Protein AF-A0A0Q6CAL5-F1 (afdb_monomer_lite)

Sequence (67 aa):
MAVEKDSPTWRAVKAHCEAGIEAARVQLETQGAIEAAQYQRGRIKALREILALADTRPPIESSTRLY

Foldseek 3Di:
DADDCPDPVNVVLLVVLVVLLVVLVVQCVVDPDPVSNVVSVVSNVVSVVVVCSNPPDPPPPPPPPDD

Structure (mmCIF, N/CA/C/O backbone):
data_AF-A0A0Q6CAL5-F1
#
_entry.id   AF-A0A0Q6CAL5-F1
#
loop_
_atom_site.group_PDB
_atom_site.id
_atom_site.type_symbol
_atom_site.label_atom_id
_atom_site.label_alt_id
_atom_site.label_comp_id
_atom_site.label_asym_id
_atom_site.label_entity_id
_atom_site.label_seq_id
_atom_site.pdbx_PDB_ins_code
_atom_site.Cartn_x
_atom_site.Cartn_y
_atom_site.Cartn_z
_atom_site.occupancy
_atom_site.B_iso_or_equiv
_atom_site.auth_seq_id
_atom_site.auth_comp_id
_atom_site.auth_asym_id
_atom_site.auth_atom_id
_atom_site.pdbx_PDB_model_num
ATOM 1 N N . MET A 1 1 ? 17.321 7.430 -10.279 1.00 54.53 1 MET A N 1
ATOM 2 C CA . MET A 1 1 ? 17.272 6.186 -11.075 1.00 54.53 1 MET A CA 1
ATOM 3 C C . MET A 1 1 ? 15.811 5.961 -11.432 1.00 54.53 1 MET A C 1
ATOM 5 O O . MET A 1 1 ? 15.008 5.897 -10.513 1.00 54.53 1 MET A O 1
ATOM 9 N N . ALA A 1 2 ? 15.437 6.001 -12.712 1.00 64.69 2 ALA A N 1
ATOM 10 C CA . ALA A 1 2 ? 14.040 5.823 -13.117 1.00 64.69 2 ALA A CA 1
ATOM 11 C C . ALA A 1 2 ? 13.680 4.330 -13.057 1.00 64.69 2 ALA A C 1
ATOM 13 O O . ALA A 1 2 ? 14.451 3.505 -13.540 1.00 64.69 2 ALA A O 1
ATOM 14 N N . VAL A 1 3 ? 12.550 3.977 -12.442 1.00 72.75 3 VAL A N 1
ATOM 15 C CA . VAL A 1 3 ? 12.083 2.583 -12.393 1.00 72.75 3 VAL A CA 1
ATOM 16 C C . VAL A 1 3 ? 11.523 2.188 -13.758 1.00 72.75 3 VAL A C 1
ATOM 18 O O . VAL A 1 3 ? 10.664 2.878 -14.310 1.00 72.75 3 VAL A O 1
ATOM 21 N N . GLU A 1 4 ? 11.970 1.054 -14.288 1.00 77.19 4 GLU A N 1
ATOM 22 C CA . GLU A 1 4 ? 11.441 0.481 -15.525 1.00 77.19 4 GLU A CA 1
ATOM 23 C C . GLU A 1 4 ? 10.050 -0.118 -15.286 1.00 77.19 4 GLU A C 1
ATOM 25 O O . GLU A 1 4 ? 9.903 -1.260 -14.834 1.00 77.19 4 GLU A O 1
ATOM 30 N N . LYS A 1 5 ? 9.012 0.666 -15.600 1.00 76.00 5 LYS A N 1
ATOM 31 C CA . LYS A 1 5 ? 7.603 0.301 -15.375 1.00 76.00 5 LYS A CA 1
ATOM 32 C C . LYS A 1 5 ? 7.142 -0.937 -16.154 1.00 76.00 5 LYS A C 1
ATOM 34 O O . LYS A 1 5 ? 6.167 -1.577 -15.766 1.00 76.00 5 LYS A O 1
ATOM 39 N N . ASP A 1 6 ? 7.836 -1.285 -17.230 1.00 81.62 6 ASP A N 1
ATOM 40 C CA . ASP A 1 6 ? 7.520 -2.458 -18.046 1.00 81.62 6 ASP A CA 1
ATOM 41 C C . ASP A 1 6 ? 8.277 -3.720 -17.638 1.00 81.62 6 ASP A C 1
ATOM 43 O O . ASP A 1 6 ? 7.982 -4.801 -18.153 1.00 81.62 6 ASP A O 1
ATOM 47 N N . SER A 1 7 ? 9.195 -3.617 -16.671 1.00 88.75 7 SER A N 1
ATOM 48 C CA . SER A 1 7 ? 9.905 -4.788 -16.171 1.00 88.75 7 SER A CA 1
ATOM 49 C C . SER A 1 7 ? 8.928 -5.775 -15.502 1.00 88.75 7 SER A C 1
ATOM 51 O O . SER A 1 7 ? 8.034 -5.362 -14.750 1.00 88.75 7 SER A O 1
ATOM 53 N N . PRO A 1 8 ? 9.088 -7.095 -15.719 1.00 90.94 8 PRO A N 1
ATOM 54 C CA . PRO A 1 8 ? 8.281 -8.112 -15.043 1.00 90.94 8 PRO A CA 1
ATOM 55 C C . PRO A 1 8 ? 8.321 -7.977 -13.515 1.00 90.94 8 PRO A C 1
ATOM 57 O O . PRO A 1 8 ? 7.301 -8.132 -12.844 1.00 90.94 8 PRO A O 1
ATOM 60 N N . THR A 1 9 ? 9.485 -7.609 -12.975 1.00 90.31 9 THR A N 1
ATOM 61 C CA . THR A 1 9 ? 9.692 -7.355 -11.547 1.00 90.31 9 THR A CA 1
ATOM 62 C C . THR A 1 9 ? 8.823 -6.207 -11.048 1.00 90.31 9 THR A C 1
ATOM 64 O O . THR A 1 9 ? 8.123 -6.366 -10.049 1.00 90.31 9 THR A O 1
ATOM 67 N N . TRP A 1 10 ? 8.799 -5.068 -11.751 1.00 90.50 10 TRP A N 1
ATOM 68 C CA . TRP A 1 10 ? 7.950 -3.947 -11.352 1.00 90.50 10 TRP A CA 1
ATOM 69 C C . TRP A 1 10 ? 6.465 -4.301 -11.406 1.00 90.50 10 TRP A C 1
ATOM 71 O O . TRP A 1 10 ? 5.718 -3.932 -10.505 1.00 90.50 10 TRP A O 1
ATOM 81 N N . ARG A 1 11 ? 6.027 -5.061 -12.415 1.00 91.19 11 ARG A N 1
ATOM 82 C CA . ARG A 1 11 ? 4.630 -5.518 -12.505 1.00 91.19 11 ARG A CA 1
ATOM 83 C C . ARG A 1 11 ? 4.236 -6.388 -11.311 1.00 91.19 11 ARG A C 1
ATOM 85 O O . ARG A 1 11 ? 3.158 -6.185 -10.756 1.00 91.19 11 ARG A O 1
ATOM 92 N N . ALA A 1 12 ? 5.112 -7.296 -10.880 1.00 94.12 12 ALA A N 1
ATOM 93 C CA . ALA A 1 12 ? 4.885 -8.118 -9.692 1.00 94.12 12 ALA A CA 1
ATOM 94 C C . ALA A 1 12 ? 4.829 -7.274 -8.406 1.00 94.12 12 ALA A C 1
ATOM 96 O O . ALA A 1 12 ? 3.911 -7.434 -7.601 1.00 94.12 12 ALA A O 1
ATOM 97 N N . VAL A 1 13 ? 5.763 -6.330 -8.240 1.00 93.00 13 VAL A N 1
ATOM 98 C CA . VAL A 1 13 ? 5.782 -5.399 -7.097 1.00 93.00 13 VAL A CA 1
ATOM 99 C C . VAL A 1 13 ? 4.519 -4.542 -7.070 1.00 93.00 13 VAL A C 1
ATOM 101 O O . VAL A 1 13 ? 3.883 -4.419 -6.023 1.00 93.00 13 VAL A O 1
ATOM 104 N N . LYS A 1 14 ? 4.121 -3.992 -8.219 1.00 94.00 14 LYS A N 1
ATOM 105 C CA . LYS A 1 14 ? 2.909 -3.188 -8.365 1.00 94.00 14 LYS A CA 1
ATOM 106 C C . LYS A 1 14 ? 1.671 -3.985 -7.955 1.00 94.00 14 LYS A C 1
ATOM 108 O O . LYS A 1 14 ? 0.931 -3.524 -7.090 1.00 94.00 14 LYS A O 1
ATOM 113 N N . ALA A 1 15 ? 1.494 -5.187 -8.505 1.00 95.12 15 ALA A N 1
ATOM 114 C CA . ALA A 1 15 ? 0.360 -6.049 -8.179 1.00 95.12 15 ALA A CA 1
ATOM 115 C C . ALA A 1 15 ? 0.312 -6.397 -6.680 1.00 95.12 15 ALA A C 1
ATOM 117 O O . ALA A 1 15 ? -0.751 -6.351 -6.062 1.00 95.12 15 ALA A O 1
ATOM 118 N N . HIS A 1 16 ? 1.467 -6.684 -6.070 1.00 95.94 16 HIS A N 1
ATOM 119 C CA . HIS A 1 16 ? 1.559 -6.943 -4.634 1.00 95.94 16 HIS A CA 1
ATOM 120 C C . HIS A 1 16 ? 1.165 -5.718 -3.792 1.00 95.94 16 HIS A C 1
ATOM 122 O O . HIS A 1 16 ? 0.411 -5.846 -2.826 1.00 95.94 16 HIS A O 1
ATOM 128 N N . CYS A 1 17 ? 1.637 -4.525 -4.166 1.00 95.94 17 CYS A N 1
ATOM 129 C CA . CYS A 1 17 ? 1.298 -3.287 -3.466 1.00 95.94 17 CYS A CA 1
ATOM 130 C C . CYS A 1 17 ? -0.192 -2.949 -3.592 1.00 95.94 17 CYS A C 1
ATOM 132 O O . CYS A 1 17 ? -0.818 -2.594 -2.596 1.00 95.94 17 CYS A O 1
ATOM 134 N N . GLU A 1 18 ? -0.774 -3.090 -4.785 1.00 96.19 18 GLU A N 1
ATOM 135 C CA . GLU A 1 18 ? -2.202 -2.851 -5.030 1.00 96.19 18 GLU A CA 1
ATOM 136 C C . GLU A 1 18 ? -3.078 -3.813 -4.213 1.00 96.19 18 GLU A C 1
ATOM 138 O O . GLU A 1 18 ? -3.979 -3.364 -3.502 1.00 96.19 18 GLU A O 1
ATOM 143 N N . ALA A 1 19 ? -2.755 -5.110 -4.211 1.00 97.12 19 ALA A N 1
ATOM 144 C CA . ALA A 1 19 ? -3.452 -6.100 -3.389 1.00 97.12 19 ALA A CA 1
ATOM 145 C C . ALA A 1 19 ? -3.316 -5.807 -1.882 1.00 97.12 19 ALA A C 1
ATOM 147 O O . ALA A 1 19 ? -4.281 -5.924 -1.126 1.00 97.12 19 ALA A O 1
ATOM 148 N N . GLY A 1 20 ? -2.129 -5.384 -1.437 1.00 95.81 20 GLY A N 1
ATOM 149 C CA . GLY A 1 20 ? -1.879 -5.013 -0.045 1.00 95.81 20 GLY A CA 1
ATOM 150 C C . GLY A 1 20 ? -2.653 -3.771 0.405 1.00 95.81 20 GLY A C 1
ATOM 151 O O . GLY A 1 20 ? -3.117 -3.729 1.547 1.00 95.81 20 GLY A O 1
ATOM 152 N N . ILE A 1 21 ? -2.814 -2.778 -0.476 1.00 96.00 21 ILE A N 1
ATOM 153 C CA . ILE A 1 21 ? -3.627 -1.581 -0.215 1.00 96.00 21 ILE A CA 1
ATOM 154 C C . ILE A 1 21 ? -5.096 -1.969 -0.072 1.00 96.00 21 ILE A C 1
ATOM 156 O O . ILE A 1 21 ? -5.752 -1.508 0.861 1.00 96.00 21 ILE A O 1
ATOM 160 N N . GLU A 1 22 ? -5.601 -2.813 -0.967 1.00 95.94 22 GLU A N 1
ATOM 161 C CA . GLU A 1 22 ? -7.002 -3.226 -0.937 1.00 95.94 22 GLU A CA 1
ATOM 162 C C . GLU A 1 22 ? -7.321 -4.045 0.316 1.00 95.94 22 GLU A C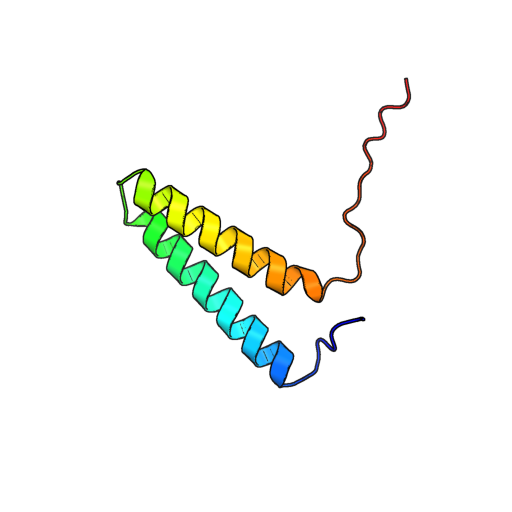 1
ATOM 164 O O . GLU A 1 22 ? -8.270 -3.738 1.034 1.00 95.94 22 GLU A O 1
ATOM 169 N N . ALA A 1 23 ? -6.457 -4.996 0.681 1.00 94.31 23 ALA A N 1
ATOM 170 C CA . ALA A 1 23 ? -6.601 -5.735 1.931 1.00 94.31 23 ALA A CA 1
ATOM 171 C C . ALA A 1 23 ? -6.616 -4.803 3.157 1.00 94.31 23 ALA A C 1
ATOM 173 O O . ALA A 1 23 ? -7.450 -4.962 4.045 1.00 94.31 23 ALA A O 1
ATOM 174 N N . ALA A 1 24 ? -5.732 -3.800 3.203 1.00 93.31 24 ALA A N 1
ATOM 175 C CA . ALA A 1 24 ? -5.694 -2.836 4.302 1.00 93.31 24 ALA A CA 1
ATOM 176 C C . ALA A 1 24 ? -6.951 -1.943 4.360 1.00 93.31 24 ALA A C 1
ATOM 178 O O . ALA A 1 24 ? -7.388 -1.580 5.452 1.00 93.31 24 ALA A O 1
ATOM 179 N N . ARG A 1 25 ? -7.559 -1.613 3.211 1.00 92.69 25 ARG A N 1
ATOM 180 C CA . ARG A 1 25 ? -8.845 -0.893 3.143 1.00 92.69 25 ARG A CA 1
ATOM 181 C C . ARG A 1 25 ? -9.997 -1.726 3.685 1.00 92.69 25 ARG A C 1
ATOM 183 O O . ARG A 1 25 ? -10.730 -1.241 4.537 1.00 92.69 25 ARG A O 1
ATOM 190 N N . VAL A 1 26 ? -10.092 -2.990 3.280 1.00 93.00 26 VAL A N 1
ATOM 191 C CA . VAL A 1 26 ? -11.102 -3.915 3.818 1.00 93.00 26 VAL A CA 1
ATOM 192 C C . VAL A 1 26 ? -10.950 -4.060 5.338 1.00 93.00 26 VAL A C 1
ATOM 194 O O . VAL A 1 26 ? -11.932 -4.050 6.078 1.00 93.00 26 VAL A O 1
ATOM 197 N N . GLN A 1 27 ? -9.714 -4.131 5.841 1.00 90.44 27 GLN A N 1
ATOM 198 C CA . GLN A 1 27 ? -9.463 -4.155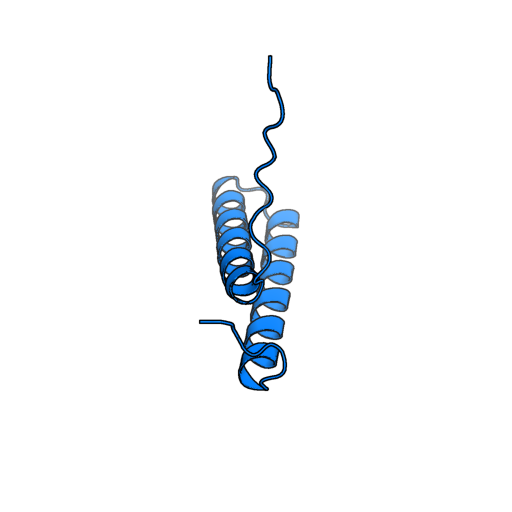 7.287 1.00 90.44 27 GLN A CA 1
ATOM 199 C C . GLN A 1 27 ? -9.889 -2.851 7.981 1.00 90.44 27 GLN A C 1
ATOM 201 O O . GLN A 1 27 ? -10.437 -2.901 9.075 1.00 90.44 27 GLN A O 1
ATOM 206 N N . LEU A 1 28 ? -9.708 -1.689 7.346 1.00 89.75 28 LEU A N 1
ATOM 207 C CA . LEU A 1 28 ? -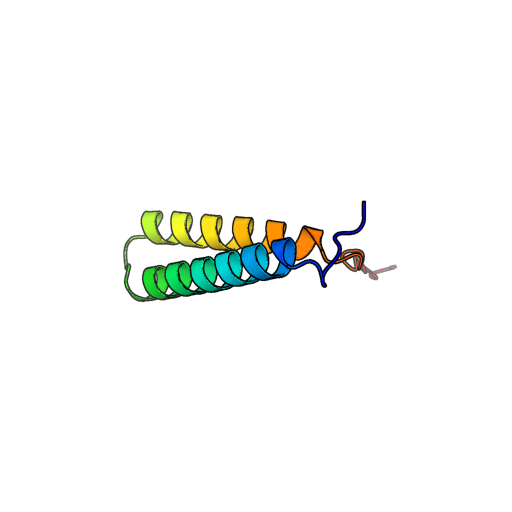10.193 -0.405 7.870 1.00 89.75 28 LEU A CA 1
ATOM 208 C C . LEU A 1 28 ? -11.716 -0.319 7.962 1.00 89.75 28 LEU A C 1
ATOM 210 O O . LEU A 1 28 ? -12.228 0.295 8.892 1.00 89.75 28 LEU A O 1
ATOM 214 N N . GLU A 1 29 ? -12.427 -0.900 7.001 1.00 87.12 29 GLU A N 1
ATOM 215 C CA . GLU A 1 29 ? -13.893 -0.907 6.982 1.00 87.12 29 GLU A CA 1
ATOM 216 C C . GLU A 1 29 ? -14.475 -1.871 8.021 1.00 87.12 29 GLU A C 1
ATOM 218 O O . GLU A 1 29 ? -15.559 -1.640 8.552 1.00 87.12 29 GLU A O 1
ATOM 223 N N . THR A 1 30 ? -13.741 -2.939 8.338 1.00 86.38 30 THR A N 1
ATOM 224 C CA . THR A 1 30 ? -14.177 -3.983 9.275 1.00 86.38 30 THR A CA 1
ATOM 225 C C . THR A 1 30 ? -13.734 -3.741 10.720 1.00 86.38 30 THR A C 1
ATOM 227 O O . THR A 1 30 ? -14.370 -4.250 11.644 1.00 86.38 30 THR A O 1
ATOM 230 N N . GLN A 1 31 ? -12.671 -2.966 10.954 1.00 78.94 31 GLN A N 1
ATOM 231 C CA . GLN A 1 31 ? -12.131 -2.712 12.292 1.00 78.94 31 GLN A CA 1
ATOM 232 C C . GLN A 1 31 ? -12.625 -1.381 12.873 1.00 78.94 31 GLN A C 1
ATOM 234 O O . GLN A 1 31 ? -12.287 -0.306 12.392 1.00 78.94 31 GLN A O 1
ATOM 239 N N . GLY A 1 32 ? -13.354 -1.448 13.992 1.00 65.81 32 GLY A N 1
ATOM 240 C CA . GLY A 1 32 ? -13.773 -0.265 14.762 1.00 65.81 32 GLY A CA 1
ATOM 241 C C . GLY A 1 32 ? -12.715 0.285 15.732 1.00 65.81 32 GLY A C 1
ATOM 242 O O . GLY A 1 32 ? -12.920 1.339 16.332 1.00 65.81 32 GLY A O 1
ATOM 243 N N . ALA A 1 33 ? -11.589 -0.414 15.917 1.00 78.94 33 ALA A N 1
ATOM 244 C CA . ALA A 1 33 ? -10.541 -0.017 16.856 1.00 78.94 33 ALA A CA 1
ATOM 245 C C . ALA A 1 33 ? -9.596 1.031 16.244 1.00 78.94 33 ALA A C 1
ATOM 247 O O . ALA A 1 33 ? -8.994 0.811 15.191 1.00 78.94 33 ALA A O 1
ATOM 248 N N . ILE A 1 34 ? -9.423 2.159 16.942 1.00 79.06 34 ILE A N 1
ATOM 249 C CA . ILE A 1 34 ? -8.663 3.328 16.466 1.00 79.06 34 ILE A CA 1
ATOM 250 C C . ILE A 1 34 ? -7.203 2.978 16.132 1.00 79.06 34 ILE A C 1
ATOM 252 O O . ILE A 1 34 ? -6.697 3.401 15.094 1.00 79.06 34 ILE A O 1
ATOM 256 N N . GLU A 1 35 ? -6.526 2.192 16.970 1.00 79.75 35 GLU A N 1
ATOM 257 C CA . GLU A 1 35 ? -5.117 1.821 16.759 1.00 79.75 35 GLU A CA 1
ATOM 258 C C . GLU A 1 35 ? -4.929 0.919 15.536 1.00 79.75 35 GLU A C 1
ATOM 260 O O . GLU A 1 35 ? -4.033 1.140 14.719 1.00 79.75 35 GLU A O 1
ATOM 265 N N . ALA A 1 36 ? -5.823 -0.056 15.359 1.00 77.19 36 ALA A N 1
ATOM 266 C CA . ALA A 1 36 ? -5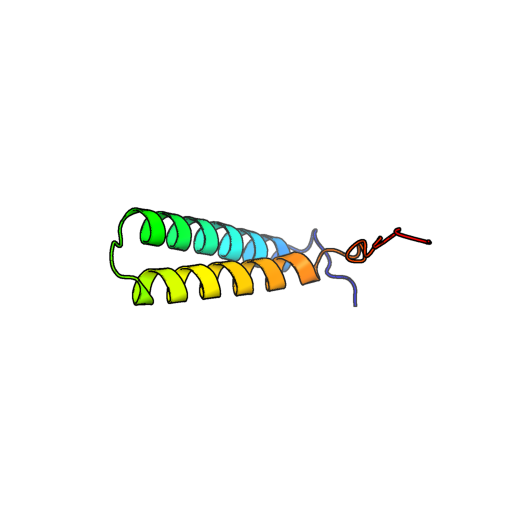.798 -0.939 14.202 1.00 77.19 36 ALA A CA 1
ATOM 267 C C . ALA A 1 36 ? -6.025 -0.136 12.908 1.00 77.19 36 ALA A C 1
ATOM 269 O O . ALA A 1 36 ? -5.302 -0.308 11.924 1.00 77.19 36 ALA A O 1
ATOM 270 N N . ALA A 1 37 ? -6.920 0.856 12.948 1.00 85.12 37 ALA A N 1
ATOM 271 C CA . ALA A 1 37 ? -7.119 1.782 11.841 1.00 85.12 37 ALA A CA 1
ATOM 272 C C . ALA A 1 37 ? -5.877 2.649 11.547 1.00 85.12 37 ALA A C 1
ATOM 274 O O . ALA A 1 37 ? -5.532 2.869 10.383 1.00 85.12 37 ALA A O 1
ATOM 275 N N . GLN A 1 38 ? -5.162 3.131 12.566 1.00 89.19 38 GLN A N 1
ATOM 276 C CA . GLN A 1 38 ? -3.914 3.878 12.362 1.00 89.19 38 GLN A CA 1
ATOM 277 C C . GLN A 1 38 ? -2.831 3.014 11.710 1.00 89.19 38 GLN A C 1
ATOM 279 O O . GLN A 1 38 ? -2.189 3.464 10.756 1.00 89.19 38 GLN A O 1
ATOM 284 N N . TYR A 1 39 ? -2.681 1.765 12.155 1.00 92.31 39 TYR A N 1
ATOM 285 C CA . TYR A 1 39 ? -1.755 0.812 11.548 1.00 92.31 39 TYR A CA 1
ATOM 286 C C . TYR A 1 39 ? -2.063 0.592 10.060 1.00 92.31 39 TYR A C 1
ATOM 288 O O . TYR A 1 39 ? -1.177 0.746 9.214 1.00 92.31 39 TYR A O 1
ATOM 296 N N . GLN A 1 40 ? -3.323 0.310 9.712 1.00 92.81 40 GLN A N 1
ATOM 297 C CA . GLN A 1 40 ? -3.706 0.086 8.314 1.00 92.81 40 GLN A CA 1
ATOM 298 C C . GLN A 1 40 ? -3.511 1.339 7.448 1.00 92.81 40 GLN A C 1
ATOM 300 O O . GLN A 1 40 ? -3.035 1.243 6.315 1.00 92.81 40 GLN A O 1
ATOM 305 N N . ARG A 1 41 ? -3.793 2.536 7.980 1.00 92.31 41 ARG A N 1
ATOM 306 C CA . ARG A 1 41 ? -3.509 3.808 7.287 1.00 92.31 41 ARG A CA 1
ATOM 307 C C . ARG A 1 41 ? -2.014 3.993 7.023 1.00 92.31 41 ARG A C 1
ATOM 309 O O . ARG A 1 41 ? -1.641 4.371 5.911 1.00 92.31 41 ARG A O 1
ATOM 316 N N . GLY A 1 42 ? -1.165 3.696 8.009 1.00 93.69 42 GLY A N 1
ATOM 317 C CA . GLY A 1 42 ? 0.292 3.728 7.858 1.00 93.69 42 GLY A CA 1
ATOM 318 C C . GLY A 1 42 ? 0.781 2.749 6.790 1.00 93.69 42 GLY A C 1
ATOM 319 O O . GLY A 1 42 ? 1.558 3.121 5.909 1.00 93.69 42 GLY A O 1
ATOM 320 N N . ARG A 1 43 ? 0.241 1.527 6.795 1.00 94.25 43 ARG A N 1
ATOM 321 C CA . ARG A 1 43 ? 0.533 0.501 5.787 1.00 94.25 43 ARG A CA 1
ATOM 322 C C . ARG A 1 43 ? 0.159 0.952 4.372 1.00 94.25 43 ARG A C 1
ATOM 324 O O . ARG A 1 43 ? 0.968 0.809 3.459 1.00 94.25 43 ARG A O 1
ATOM 331 N N . ILE A 1 44 ? -1.026 1.538 4.182 1.00 94.50 44 ILE A N 1
ATOM 332 C CA . ILE A 1 44 ? -1.454 2.079 2.879 1.00 94.50 44 ILE A CA 1
ATOM 333 C C . ILE A 1 44 ? -0.508 3.188 2.409 1.00 94.50 44 ILE A C 1
ATOM 335 O O . ILE A 1 44 ? -0.151 3.222 1.230 1.00 94.50 44 ILE A O 1
ATOM 339 N N . LYS A 1 45 ? -0.093 4.088 3.311 1.00 95.25 45 LYS A N 1
ATOM 340 C CA . LYS A 1 45 ? 0.841 5.172 2.982 1.00 95.25 45 LYS A CA 1
ATOM 341 C C . LYS A 1 45 ? 2.175 4.619 2.470 1.00 95.25 45 LYS A C 1
ATOM 343 O O . LYS A 1 45 ? 2.593 5.006 1.384 1.00 95.25 45 LYS A O 1
ATOM 348 N N . ALA A 1 46 ? 2.775 3.667 3.182 1.00 93.69 46 ALA A N 1
ATOM 349 C CA . ALA A 1 46 ? 4.045 3.058 2.785 1.00 93.69 46 ALA A CA 1
ATOM 350 C C . ALA A 1 46 ? 3.965 2.363 1.411 1.00 93.69 46 ALA A C 1
ATOM 352 O O . ALA A 1 46 ? 4.830 2.553 0.560 1.00 93.69 46 ALA A O 1
ATOM 353 N N . LEU A 1 47 ? 2.893 1.605 1.146 1.00 94.00 47 LEU A N 1
ATOM 354 C CA . LEU A 1 47 ? 2.702 0.946 -0.155 1.00 94.00 47 LEU A CA 1
ATOM 355 C C . LEU A 1 47 ? 2.540 1.958 -1.300 1.00 94.00 47 LEU A C 1
ATOM 357 O O . LEU A 1 47 ? 3.045 1.740 -2.399 1.00 94.00 47 LEU A O 1
ATOM 361 N N . ARG A 1 48 ? 1.875 3.091 -1.048 1.00 92.31 48 ARG A N 1
ATOM 362 C CA . ARG A 1 48 ? 1.762 4.182 -2.027 1.00 92.31 48 ARG A CA 1
ATOM 363 C C . ARG A 1 48 ? 3.094 4.877 -2.288 1.00 92.31 48 ARG A C 1
ATOM 365 O O . ARG A 1 48 ? 3.356 5.223 -3.434 1.00 92.31 48 ARG A O 1
ATOM 372 N N . GLU A 1 49 ? 3.930 5.055 -1.269 1.00 91.44 49 GLU A N 1
ATOM 373 C CA . GLU A 1 49 ? 5.280 5.612 -1.432 1.00 91.44 49 GLU A CA 1
ATOM 374 C C . GLU A 1 49 ? 6.150 4.712 -2.319 1.00 91.44 49 GLU A C 1
ATOM 376 O O . GLU A 1 49 ? 6.823 5.216 -3.214 1.00 91.44 49 GLU A O 1
ATOM 381 N N . ILE A 1 50 ? 6.062 3.386 -2.158 1.00 89.56 50 ILE A N 1
ATOM 382 C CA . ILE A 1 50 ? 6.747 2.427 -3.042 1.00 89.56 50 ILE A CA 1
ATOM 383 C C . ILE A 1 50 ? 6.273 2.587 -4.489 1.00 89.56 50 ILE A C 1
ATOM 385 O O . ILE A 1 50 ? 7.097 2.656 -5.400 1.00 89.56 50 ILE A O 1
ATOM 389 N N . LEU A 1 51 ? 4.959 2.681 -4.716 1.00 89.56 51 LEU A N 1
ATOM 390 C CA . LEU A 1 51 ? 4.404 2.898 -6.057 1.00 89.56 51 LEU A CA 1
ATOM 391 C C . LEU A 1 51 ? 4.860 4.234 -6.665 1.00 89.56 51 LEU A C 1
ATOM 393 O O . LEU A 1 51 ? 5.150 4.296 -7.861 1.00 89.56 51 LEU A O 1
ATOM 397 N N . ALA A 1 52 ? 4.979 5.275 -5.839 1.00 87.62 52 ALA A N 1
ATOM 398 C CA . ALA A 1 52 ? 5.434 6.597 -6.253 1.00 87.62 52 ALA A CA 1
ATOM 399 C C . ALA A 1 52 ? 6.910 6.626 -6.683 1.00 87.62 52 ALA A C 1
ATOM 401 O O . ALA A 1 52 ? 7.276 7.491 -7.472 1.00 87.62 52 ALA A O 1
ATOM 402 N N . LEU A 1 53 ? 7.748 5.666 -6.263 1.00 83.81 53 LEU A N 1
ATOM 403 C CA . LEU A 1 53 ? 9.143 5.568 -6.731 1.00 83.81 53 LEU A CA 1
ATOM 404 C C . LEU A 1 53 ? 9.249 5.397 -8.249 1.00 83.81 53 LEU A C 1
ATOM 406 O O . LEU A 1 53 ? 10.261 5.766 -8.846 1.00 83.81 53 LEU A O 1
ATOM 410 N N . ALA A 1 54 ? 8.219 4.832 -8.880 1.00 81.81 54 ALA A N 1
ATOM 411 C CA . ALA A 1 54 ? 8.182 4.719 -10.327 1.00 81.81 54 ALA A CA 1
ATOM 412 C C . ALA A 1 54 ? 7.666 5.979 -11.023 1.00 81.81 54 ALA A C 1
ATOM 414 O O . ALA A 1 54 ? 7.865 6.124 -12.230 1.00 81.81 54 ALA A O 1
ATOM 415 N N . ASP A 1 55 ? 7.011 6.895 -10.315 1.00 75.19 55 ASP A N 1
ATOM 416 C CA . ASP A 1 55 ? 6.580 8.154 -10.900 1.00 75.19 55 ASP A CA 1
ATOM 417 C C . ASP A 1 55 ? 7.725 9.164 -10.912 1.00 75.19 55 ASP A C 1
ATOM 419 O O . ASP A 1 55 ? 8.196 9.656 -9.897 1.00 75.19 55 ASP A O 1
ATOM 423 N N . THR A 1 56 ? 8.163 9.506 -12.122 1.00 65.62 56 THR A N 1
ATOM 424 C CA . THR A 1 56 ? 9.155 10.555 -12.381 1.00 65.62 56 THR A CA 1
ATOM 425 C C . THR A 1 56 ? 8.541 11.954 -12.407 1.00 65.62 56 THR A C 1
ATOM 427 O O 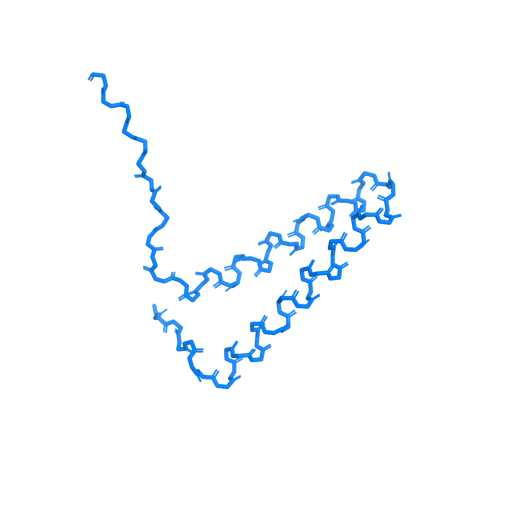. THR A 1 56 ? 9.242 12.929 -12.675 1.00 65.62 56 THR A O 1
ATOM 430 N N . ARG A 1 57 ? 7.229 12.074 -12.164 1.00 61.91 57 ARG A N 1
ATOM 431 C CA . ARG A 1 57 ? 6.567 13.376 -12.091 1.00 61.91 57 ARG A CA 1
ATOM 432 C C . ARG A 1 57 ? 6.929 14.011 -10.749 1.00 61.91 57 ARG A C 1
ATOM 434 O O . ARG A 1 57 ? 6.657 13.389 -9.722 1.00 61.91 57 ARG A O 1
ATOM 441 N N . PRO A 1 58 ? 7.518 15.218 -10.732 1.00 56.03 58 PRO A N 1
ATOM 442 C CA . PRO A 1 58 ? 7.732 15.923 -9.481 1.00 56.03 58 PRO A CA 1
ATOM 443 C C . PRO A 1 58 ? 6.376 16.108 -8.781 1.00 56.03 58 PRO A C 1
ATOM 445 O O . PRO A 1 58 ? 5.373 16.345 -9.468 1.00 56.03 58 PRO A O 1
ATOM 448 N N . PRO A 1 59 ? 6.310 15.994 -7.442 1.00 59.91 59 PRO A N 1
ATOM 449 C CA . PRO A 1 59 ? 5.125 16.426 -6.721 1.00 59.91 59 PRO A CA 1
ATOM 450 C C . PRO A 1 59 ? 4.943 17.904 -7.068 1.00 59.91 59 PRO A C 1
ATOM 452 O O . PRO A 1 59 ? 5.842 18.707 -6.838 1.00 59.91 59 PRO A O 1
ATOM 455 N N . ILE A 1 60 ? 3.843 18.257 -7.732 1.00 59.50 60 ILE A N 1
ATOM 456 C CA . ILE A 1 60 ? 3.580 19.647 -8.101 1.00 59.50 60 ILE A CA 1
ATOM 457 C C . ILE A 1 60 ? 3.357 20.419 -6.794 1.00 59.50 60 ILE A C 1
ATOM 459 O O . ILE A 1 60 ? 2.243 20.473 -6.278 1.00 59.50 60 ILE A O 1
ATOM 463 N N . GLU A 1 61 ? 4.412 21.024 -6.256 1.00 61.97 61 GLU A N 1
ATOM 464 C CA . GLU A 1 61 ? 4.306 22.152 -5.340 1.00 61.97 61 GLU A CA 1
ATOM 465 C C . GLU A 1 61 ? 4.014 23.393 -6.183 1.00 61.97 61 GLU A C 1
ATOM 467 O O . GLU A 1 61 ? 4.909 24.070 -6.677 1.00 61.97 61 GLU A O 1
ATOM 472 N N . SER A 1 62 ? 2.735 23.701 -6.377 1.00 49.69 62 SER A N 1
ATOM 473 C CA . SER A 1 62 ? 2.327 25.067 -6.714 1.00 49.69 62 SER A CA 1
ATOM 474 C C . SER A 1 62 ? 1.483 25.616 -5.576 1.00 49.69 62 SER A C 1
ATOM 476 O O . SER A 1 62 ? 0.282 25.844 -5.676 1.00 49.69 62 SER A O 1
ATOM 478 N N . SER A 1 63 ? 2.168 25.882 -4.462 1.00 51.75 63 SER A N 1
ATOM 479 C CA . SER A 1 63 ? 1.836 27.029 -3.623 1.00 51.75 63 SER A CA 1
ATOM 480 C C . SER A 1 63 ? 2.058 28.302 -4.452 1.00 51.75 63 SER A C 1
ATOM 482 O O . SER A 1 63 ? 3.033 29.026 -4.269 1.00 51.75 63 SER A O 1
ATOM 484 N N . THR A 1 64 ? 1.162 28.584 -5.395 1.00 51.19 64 THR A N 1
ATOM 485 C CA . THR A 1 64 ? 1.062 29.906 -6.014 1.00 51.19 64 THR A CA 1
ATOM 486 C C . THR A 1 64 ? -0.002 30.689 -5.256 1.00 51.19 64 THR A C 1
ATOM 488 O O . THR A 1 64 ? -1.142 30.832 -5.687 1.00 51.19 64 THR A O 1
ATOM 491 N N . ARG A 1 65 ? 0.385 31.200 -4.088 1.00 50.25 65 ARG A N 1
ATOM 492 C CA . ARG A 1 65 ? -0.115 32.488 -3.604 1.00 50.25 65 ARG A CA 1
ATOM 493 C C . ARG A 1 65 ? 1.083 33.422 -3.531 1.00 50.25 65 ARG A C 1
ATOM 495 O O . ARG A 1 65 ? 1.713 33.559 -2.490 1.00 50.25 65 ARG A O 1
ATOM 502 N N . LEU A 1 66 ? 1.421 33.991 -4.684 1.00 50.09 66 LEU A N 1
ATOM 503 C CA . LEU A 1 66 ? 2.175 35.236 -4.733 1.00 50.09 66 LEU A CA 1
ATOM 504 C C . LEU A 1 66 ? 1.184 36.330 -4.323 1.00 50.09 66 LEU A C 1
ATOM 506 O O . LEU A 1 66 ? 0.194 36.551 -5.023 1.00 50.09 66 LEU A O 1
ATOM 510 N N . TYR A 1 67 ? 1.399 36.886 -3.132 1.00 50.06 67 TYR A N 1
ATOM 511 C CA . TYR A 1 67 ? 0.878 38.196 -2.750 1.00 50.06 67 TYR A CA 1
ATOM 512 C C . TYR A 1 6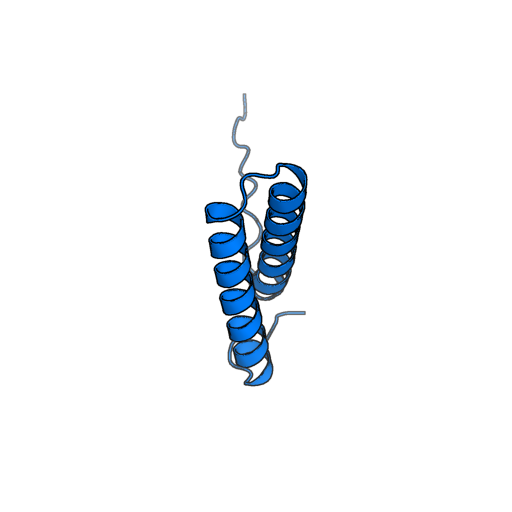7 ? 1.667 39.280 -3.479 1.00 50.06 67 TYR A C 1
ATOM 514 O O . TYR A 1 67 ? 2.889 39.070 -3.667 1.00 50.06 67 TYR A O 1
#

Secondary structure (DSSP, 8-state):
----TTSHHHHHHHHHHHHHHHHHHHHHHH---HHHHHHHHHHHHHHHHHHHTT--SPP--------

pLDDT: mean 81.95, std 14.92, range [49.69, 97.12]

Radius of gyration: 15.86 Å; chains: 1; bounding box: 31×46×35 Å